Protein AF-A0A376LLY3-F1 (afdb_monomer)

Radius of gyration: 52.76 Å; Cα contacts (8 Å, |Δi|>4): 79; chains: 1; bounding box: 110×54×154 Å

Solvent-accessible surface area (backbone atoms only — not comparable to full-atom values): 11313 Å² total; per-residue (Å²): 91,78,46,84,71,62,91,95,60,78,84,53,73,71,56,51,50,51,53,35,49,55,54,21,72,74,38,91,90,43,60,48,75,78,54,55,40,27,39,80,86,71,46,73,72,48,82,67,74,53,85,70,52,64,62,49,52,53,50,50,53,50,47,52,49,54,26,52,53,52,30,51,50,53,49,64,69,44,28,85,78,66,40,84,86,71,71,87,72,86,64,85,75,90,78,87,84,76,89,80,87,85,88,85,87,86,81,79,85,53,84,48,82,94,65,39,85,79,89,78,87,87,84,87,85,85,84,81,91,65,83,84,71,89,79,80,82,89,86,83,80,89,84,73,82,81,82,83,89,82,82,85,87,80,82,82,86,84,89,81,135

Mean predicted aligned error: 17.38 Å

Sequence (161 aa):
MTVNLLPGRALDEGQISAIVHLVSSAVAGLPPGNVTLVDQGGHLLTQSNTSGRDLNDAQLKYASDVEGRIQRRIEAILSPIVGNGNIHAQVTAQLDFASKEQTEEQYRPNGDESHAALRSRQLNESEQSGSGYPGGVPGALSNQPAPANNAPISTPPANQK

InterPro domains:
  IPR000067 Flagellar M-ring protein FliF [PR01009] (22-40)
  IPR000067 Flagellar M-ring protein FliF [PR01009] (91-109)
  IPR000067 Flagellar M-ring protein FliF [TIGR00206] (2-160)
  IPR006182 Flagellar M-ring, N-terminal [PF01514] (2-46)
  IPR013556 Flagellar M-ring C-terminal [PF08345] (78-150)
  IPR043427 Lipoprotein YscJ/Flagellar M-ring protein [PTHR30046] (2-150)
  IPR045851 AMP-binding enzyme domain superfamily [G3DSA:3.30.300.30] (1-43)

pLDDT: mean 80.67, std 13.33, range [43.88, 96.56]

Foldseek 3Di:
DEDEDDPPDDDDPVRLQVVLVVVQVVDPPRDSLPDWYAYPVRDTPDPRCPVPPVVVVVVVVVQVVVQVVVQVVVCVVCCVPQNPPRDGDGDGDDDDPDDDDDDDDDDDDQPDPVRHDDPDDDDDDDDDPDDDDPDDDPDDDDDDDDDDDDDDDDDDDDDDD

Nearest PDB structures (foldseek):
  8t8p-assembly1_D  TM=9.023E-01  e=2.184E-14  Salmonella enteric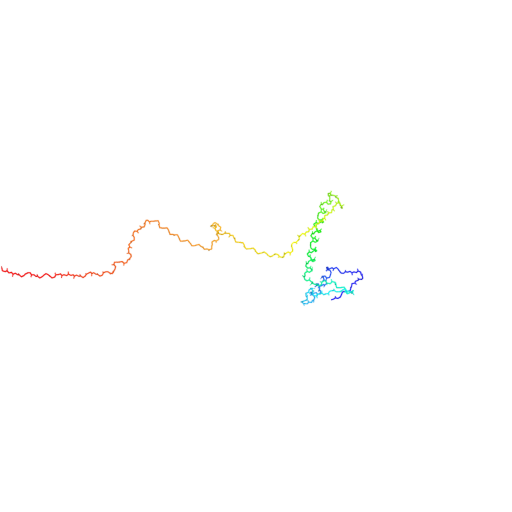a subsp. enterica serovar Typhimurium
  6sd3-assembly1_P  TM=8.507E-01  e=1.119E-13  Salmonella enterica subsp. enterica serovar Typhimurium
  8zds-assembly1_A  TM=7.809E-01  e=4.366E-13  Salmonella enterica subsp. enterica serovar Typhimurium
  8t8p-assembly1_K  TM=5.757E-01  e=4.079E-13  Salmonella enterica subsp. enterica serovar Typhimurium
  8zds-assembly1_E  TM=5.536E-01  e=7.527E-13  Salmonella enterica subsp. enterica serovar Typhimurium

Organism: Escherichia coli (NCBI:txid562)

Structure (mmCIF, N/CA/C/O backbone):
data_AF-A0A376LLY3-F1
#
_entry.id   AF-A0A376LLY3-F1
#
loop_
_atom_site.group_PDB
_atom_site.id
_atom_site.type_symbol
_atom_site.label_atom_id
_atom_site.label_alt_id
_atom_site.label_comp_id
_atom_site.label_asym_id
_atom_site.label_entity_id
_atom_site.label_seq_id
_atom_site.pdbx_PDB_ins_code
_atom_site.Cartn_x
_atom_site.Cartn_y
_atom_site.Cartn_z
_atom_site.occupancy
_atom_site.B_iso_or_equiv
_atom_site.auth_seq_id
_atom_site.auth_comp_id
_atom_site.auth_asym_id
_atom_site.auth_atom_id
_atom_site.pdbx_PDB_model_num
ATOM 1 N N . MET A 1 1 ? -3.768 -24.285 15.369 1.00 83.00 1 MET A N 1
ATOM 2 C CA . MET A 1 1 ? -3.498 -23.783 16.735 1.00 83.00 1 MET A CA 1
ATOM 3 C C . MET A 1 1 ? -4.768 -23.148 17.273 1.00 83.00 1 MET A C 1
ATOM 5 O O . MET A 1 1 ? -5.474 -22.514 16.499 1.00 83.00 1 MET A O 1
ATOM 9 N N . THR A 1 2 ? -5.058 -23.312 18.562 1.00 86.94 2 THR A N 1
ATOM 10 C CA . THR A 1 2 ? -6.212 -22.683 19.220 1.00 86.94 2 THR A CA 1
ATOM 11 C C . THR A 1 2 ? -5.749 -21.616 20.207 1.00 86.94 2 THR A C 1
ATOM 13 O O . THR A 1 2 ? -4.791 -21.854 20.945 1.00 86.94 2 THR A O 1
ATOM 16 N N . VAL A 1 3 ? -6.418 -20.466 20.238 1.00 89.06 3 VAL A N 1
ATOM 17 C CA . VAL A 1 3 ? -6.166 -19.389 21.209 1.00 89.06 3 VAL A CA 1
ATOM 18 C C . VAL A 1 3 ? -7.384 -19.242 22.106 1.00 89.06 3 VAL A C 1
ATOM 20 O O . VAL A 1 3 ? -8.508 -19.348 21.633 1.00 89.06 3 VAL A O 1
ATOM 23 N N . ASN A 1 4 ? -7.137 -19.015 23.397 1.00 89.19 4 ASN A N 1
ATOM 24 C CA . ASN A 1 4 ? -8.181 -18.766 24.381 1.00 89.19 4 ASN A CA 1
ATOM 25 C C . ASN A 1 4 ? -8.181 -17.270 24.735 1.00 89.19 4 ASN A C 1
ATOM 27 O O . ASN A 1 4 ? -7.215 -16.768 25.317 1.00 89.19 4 ASN A O 1
ATOM 31 N N . LEU A 1 5 ? -9.224 -16.552 24.331 1.00 87.88 5 LEU A N 1
ATOM 32 C CA . LEU A 1 5 ? -9.391 -15.119 24.528 1.00 87.88 5 LEU A CA 1
ATOM 33 C C . LEU A 1 5 ? -10.176 -14.820 25.808 1.00 87.88 5 LEU A C 1
ATOM 35 O O . LEU A 1 5 ? -11.020 -15.587 26.268 1.00 87.88 5 LEU A O 1
ATOM 39 N N . LEU A 1 6 ? -9.900 -13.650 26.383 1.00 89.44 6 LEU A N 1
ATOM 40 C CA . LEU A 1 6 ? -10.723 -13.097 27.455 1.00 89.44 6 LEU A CA 1
ATOM 41 C C . LEU A 1 6 ? -12.142 -12.803 26.928 1.00 89.44 6 LEU A C 1
ATOM 43 O O . LEU A 1 6 ? -12.272 -12.344 25.789 1.00 89.44 6 LEU A O 1
ATOM 47 N N . PRO A 1 7 ? -13.195 -12.988 27.747 1.00 84.25 7 PRO A N 1
ATOM 48 C CA . PRO A 1 7 ? -14.567 -12.710 27.334 1.00 84.25 7 PRO A CA 1
ATOM 49 C C . PRO A 1 7 ? -14.724 -11.287 26.779 1.00 84.25 7 PRO A C 1
ATOM 51 O O . PRO A 1 7 ? -14.317 -10.317 27.417 1.00 84.25 7 PRO A O 1
ATOM 54 N N . GLY A 1 8 ? -15.308 -11.168 25.584 1.00 83.94 8 GLY A N 1
ATOM 55 C CA . GLY A 1 8 ? -15.562 -9.883 24.922 1.00 83.94 8 GLY A CA 1
ATOM 56 C C . GLY A 1 8 ? -14.363 -9.258 24.198 1.00 83.94 8 GLY A C 1
ATOM 57 O O . GLY A 1 8 ? -14.518 -8.184 23.619 1.00 83.94 8 GLY A O 1
ATOM 58 N N . ARG A 1 9 ? -13.185 -9.897 24.183 1.00 86.12 9 ARG A N 1
ATOM 59 C CA . ARG A 1 9 ? -12.082 -9.485 23.301 1.00 86.12 9 ARG A CA 1
ATOM 60 C C . ARG A 1 9 ? -12.109 -10.241 21.978 1.00 86.12 9 ARG A C 1
ATOM 62 O O . ARG A 1 9 ? -12.340 -11.443 21.952 1.00 86.12 9 ARG A O 1
ATOM 69 N N . ALA A 1 10 ? -11.743 -9.533 20.916 1.00 85.94 10 ALA A N 1
ATOM 70 C CA . ALA A 1 10 ? -11.331 -10.101 19.640 1.00 85.94 10 ALA A CA 1
ATOM 71 C C . ALA A 1 10 ? -9.869 -9.715 19.364 1.00 85.94 10 ALA A C 1
ATOM 73 O O . ALA A 1 10 ? -9.399 -8.676 19.838 1.00 85.94 10 ALA A O 1
ATOM 74 N N . LEU A 1 11 ? -9.152 -10.564 18.629 1.00 86.19 11 LEU A N 1
ATOM 75 C CA . LEU A 1 11 ? -7.835 -10.227 18.093 1.00 86.19 11 LEU A CA 1
ATOM 76 C C . LEU A 1 11 ? -8.010 -9.384 16.829 1.00 86.19 11 LEU A C 1
ATOM 78 O O . LEU A 1 11 ? -8.849 -9.703 15.990 1.00 86.19 11 LEU A O 1
ATOM 82 N N . ASP A 1 12 ? -7.198 -8.340 16.694 1.00 88.12 12 ASP A N 1
ATOM 83 C CA . ASP A 1 12 ? -7.097 -7.584 15.444 1.00 88.12 12 ASP A CA 1
ATOM 84 C C . ASP A 1 12 ? -6.248 -8.340 14.406 1.00 88.12 12 ASP A C 1
ATOM 86 O O . ASP A 1 12 ? -5.396 -9.165 14.752 1.00 88.12 12 ASP A O 1
ATOM 90 N N . GLU A 1 13 ? -6.435 -8.022 13.129 1.00 83.94 13 GLU A N 1
ATOM 91 C CA . GLU A 1 13 ? -5.731 -8.635 12.000 1.00 83.94 13 GLU A CA 1
ATOM 92 C C . GLU A 1 13 ? -4.202 -8.522 12.138 1.00 83.94 13 GLU A C 1
ATOM 94 O O . GLU A 1 13 ? -3.470 -9.491 11.910 1.00 83.94 13 GLU A O 1
ATOM 99 N N . GLY A 1 14 ? -3.709 -7.377 12.628 1.00 86.19 14 GLY A N 1
ATOM 100 C CA . GLY A 1 14 ? -2.285 -7.192 12.912 1.00 86.19 14 GLY A CA 1
ATOM 101 C C . GLY A 1 14 ? -1.764 -8.112 14.024 1.00 86.19 14 GLY A C 1
ATOM 102 O O . GLY A 1 14 ? -0.639 -8.610 13.948 1.00 86.19 14 GLY A O 1
ATOM 103 N N . GLN A 1 15 ? -2.584 -8.391 15.041 1.00 90.38 15 GLN A N 1
ATOM 104 C CA . GLN A 1 15 ? -2.219 -9.290 16.142 1.00 90.38 15 GLN A CA 1
ATOM 105 C C . GLN A 1 15 ? -2.213 -10.754 15.695 1.00 90.38 15 GLN A C 1
ATOM 107 O O . GLN A 1 15 ? -1.325 -11.513 16.085 1.00 90.38 15 GLN A O 1
ATOM 112 N N . ILE A 1 16 ? -3.170 -11.144 14.849 1.00 88.88 16 ILE A N 1
ATOM 113 C CA . ILE A 1 16 ? -3.228 -12.483 14.250 1.00 88.88 16 ILE A CA 1
ATOM 114 C C . ILE A 1 16 ? -1.978 -12.721 13.395 1.00 88.88 16 ILE A C 1
ATOM 116 O O . ILE A 1 16 ? -1.299 -13.733 13.579 1.00 88.88 16 ILE A O 1
ATOM 120 N N . SER A 1 17 ? -1.625 -11.763 12.530 1.00 88.00 17 SER A N 1
ATOM 121 C CA . SER A 1 17 ? -0.417 -11.826 11.696 1.00 88.00 17 SER A CA 1
ATOM 122 C C . SER A 1 17 ? 0.859 -11.965 12.537 1.00 88.00 17 SER A C 1
ATOM 124 O O . SER A 1 17 ? 1.696 -12.828 12.263 1.00 88.00 17 SER A O 1
ATOM 126 N N . ALA A 1 18 ? 0.977 -11.209 13.634 1.00 90.38 18 ALA A N 1
ATOM 127 C CA . ALA A 1 18 ? 2.121 -11.313 14.539 1.00 90.38 18 ALA A CA 1
ATOM 128 C C . ALA A 1 18 ? 2.278 -12.722 15.144 1.00 90.38 18 ALA A C 1
ATOM 130 O O . ALA A 1 18 ? 3.385 -13.265 15.159 1.00 90.38 18 ALA A O 1
ATOM 131 N N . ILE A 1 19 ? 1.182 -13.340 15.603 1.00 90.38 19 ILE A N 1
ATOM 132 C CA . ILE A 1 19 ? 1.201 -14.709 16.151 1.00 90.38 19 ILE A CA 1
ATOM 133 C C . ILE A 1 19 ? 1.581 -15.719 15.062 1.00 90.38 19 ILE A C 1
ATOM 135 O O . ILE A 1 19 ? 2.420 -16.590 15.298 1.00 90.38 19 ILE A O 1
ATOM 139 N N . VAL A 1 20 ? 1.004 -15.593 13.865 1.00 90.81 20 VAL A N 1
ATOM 140 C CA . VAL A 1 20 ? 1.313 -16.462 12.719 1.00 90.81 20 VAL A CA 1
ATOM 141 C C . VAL A 1 20 ? 2.802 -16.405 12.373 1.00 90.81 20 VAL A C 1
ATOM 143 O O . VAL A 1 20 ? 3.449 -17.450 12.275 1.00 90.81 20 VAL A O 1
ATOM 146 N N . HIS A 1 21 ? 3.374 -15.204 12.256 1.00 90.62 21 HIS A N 1
ATOM 147 C CA . HIS A 1 21 ? 4.793 -15.029 11.949 1.00 90.62 21 HIS A CA 1
ATOM 148 C C . HIS A 1 21 ? 5.705 -15.557 13.064 1.00 90.62 21 HIS A C 1
ATOM 150 O O . HIS A 1 21 ? 6.703 -16.226 12.773 1.00 90.62 21 HIS A O 1
ATOM 156 N N . LEU A 1 22 ? 5.338 -15.350 14.330 1.00 92.00 22 LEU A N 1
ATOM 157 C CA . LEU A 1 22 ? 6.075 -15.892 15.471 1.00 92.00 22 LEU A CA 1
ATOM 158 C C . LEU A 1 22 ? 6.131 -17.427 15.432 1.00 92.00 22 LEU A C 1
ATOM 160 O O . LEU A 1 22 ? 7.202 -18.010 15.568 1.00 92.00 22 LEU A O 1
ATOM 164 N N . VAL A 1 23 ? 4.999 -18.089 15.192 1.00 91.25 23 VAL A N 1
ATOM 165 C CA . VAL A 1 23 ? 4.936 -19.560 15.143 1.00 91.25 23 VAL A CA 1
ATOM 166 C C . VAL A 1 23 ? 5.633 -20.106 13.898 1.00 91.25 23 VAL A C 1
ATOM 168 O O . VAL A 1 23 ? 6.372 -21.083 13.993 1.00 91.25 23 VAL A O 1
ATOM 171 N N . SER A 1 24 ? 5.446 -19.463 12.742 1.00 91.44 24 SER A N 1
ATOM 172 C CA . SER A 1 24 ? 6.098 -19.875 11.493 1.00 91.44 24 SER A CA 1
ATOM 173 C C . SER A 1 24 ? 7.624 -19.813 11.585 1.00 91.44 24 SER A C 1
ATOM 175 O O . SER A 1 24 ? 8.304 -20.709 11.105 1.00 91.44 24 SER A O 1
ATOM 1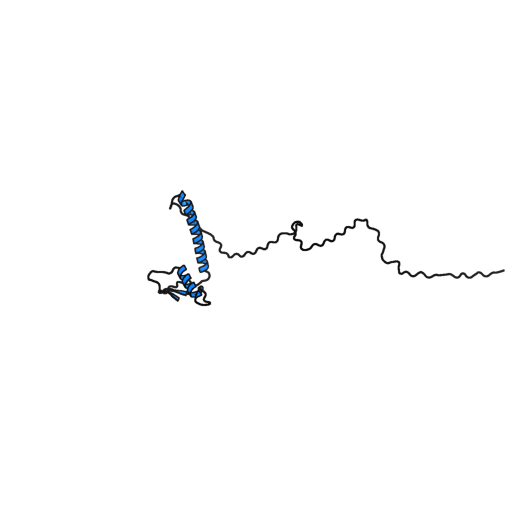77 N N . SER A 1 25 ? 8.171 -18.805 12.274 1.00 92.25 25 SER A N 1
ATOM 178 C CA . SER A 1 25 ? 9.621 -18.662 12.451 1.00 92.25 25 SER A CA 1
ATOM 179 C C . SER A 1 25 ? 10.205 -19.632 13.482 1.00 92.25 25 SER A C 1
ATOM 181 O O . SER A 1 25 ? 11.388 -19.957 13.411 1.00 92.25 25 SER A O 1
ATOM 183 N N . ALA A 1 26 ? 9.384 -20.141 14.405 1.00 93.75 26 ALA A N 1
ATOM 184 C CA . ALA A 1 26 ? 9.791 -21.148 15.381 1.00 93.75 26 ALA A CA 1
ATOM 185 C C . ALA A 1 26 ? 9.931 -22.563 14.783 1.00 93.75 26 ALA A C 1
ATOM 187 O O . ALA A 1 26 ? 10.546 -23.428 15.408 1.00 93.75 26 ALA A O 1
ATOM 188 N N . VAL A 1 27 ? 9.380 -22.817 13.589 1.00 92.69 27 VAL A N 1
ATOM 189 C CA . VAL A 1 27 ? 9.420 -24.129 12.925 1.00 92.69 27 VAL A CA 1
ATOM 190 C C . VAL A 1 27 ? 10.152 -24.015 11.592 1.00 92.69 27 VAL A C 1
ATOM 192 O O . VAL A 1 27 ? 9.713 -23.327 10.673 1.00 92.69 27 VAL A O 1
ATOM 195 N N . ALA A 1 28 ? 11.270 -24.729 11.459 1.00 91.50 28 ALA A N 1
ATOM 196 C CA . ALA A 1 28 ? 12.066 -24.712 10.237 1.00 91.50 28 ALA A CA 1
ATOM 197 C C . ALA A 1 28 ? 11.238 -25.163 9.019 1.00 91.50 28 ALA A C 1
ATOM 199 O 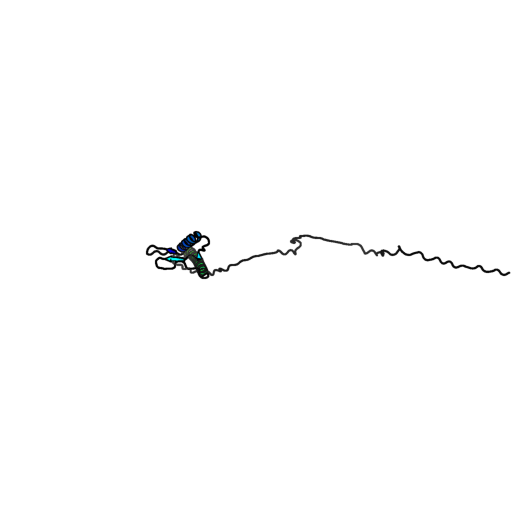O . ALA A 1 28 ? 10.685 -26.262 9.002 1.00 91.50 28 ALA A O 1
ATOM 200 N N . GLY A 1 29 ? 11.177 -24.312 7.992 1.00 89.25 29 GLY A N 1
ATOM 201 C CA . GLY A 1 29 ? 10.495 -24.612 6.730 1.00 89.25 29 GLY A CA 1
ATOM 202 C C . GLY A 1 29 ? 8.967 -24.508 6.767 1.00 89.25 29 GLY A C 1
ATOM 203 O O . GLY A 1 29 ? 8.330 -24.915 5.798 1.00 89.25 29 GLY A O 1
ATOM 204 N N . LEU A 1 30 ? 8.367 -23.968 7.835 1.00 90.00 30 LEU A N 1
ATOM 205 C CA . LEU A 1 30 ? 6.922 -23.746 7.904 1.00 90.00 30 LEU A CA 1
ATOM 206 C C . LEU A 1 30 ? 6.561 -22.345 7.373 1.00 90.00 30 LEU A C 1
ATOM 208 O O . LEU A 1 30 ? 6.831 -21.354 8.051 1.00 90.00 30 LEU A O 1
ATOM 212 N N . PRO A 1 31 ? 5.932 -22.215 6.190 1.00 88.38 31 PRO A N 1
ATOM 213 C CA . PRO A 1 31 ? 5.485 -20.914 5.708 1.00 88.38 31 PRO A CA 1
ATOM 214 C C . PRO A 1 31 ? 4.303 -20.390 6.547 1.00 88.38 31 PRO A C 1
ATOM 216 O O . PRO A 1 31 ? 3.441 -21.175 6.953 1.00 88.38 31 PRO A O 1
ATOM 219 N N . PRO A 1 32 ? 4.198 -19.063 6.760 1.00 85.69 32 PRO A N 1
ATOM 220 C CA . PRO A 1 32 ? 3.140 -18.458 7.576 1.00 85.69 32 PRO A CA 1
ATOM 221 C C . PRO A 1 32 ? 1.733 -18.737 7.033 1.00 85.69 32 PRO A C 1
ATOM 223 O O . PRO A 1 32 ? 0.795 -18.893 7.808 1.00 85.69 32 PRO A O 1
ATOM 226 N N . GLY A 1 33 ? 1.588 -18.897 5.714 1.00 83.94 33 GLY A N 1
ATOM 227 C CA . GLY A 1 33 ? 0.308 -19.231 5.087 1.00 83.94 33 GLY A CA 1
ATOM 228 C C . GLY A 1 33 ? -0.266 -20.602 5.463 1.00 83.94 33 GLY A C 1
ATOM 229 O O . GLY A 1 33 ? -1.463 -20.814 5.286 1.00 83.94 33 GLY A O 1
ATOM 230 N N . ASN A 1 34 ? 0.555 -21.501 6.019 1.00 85.81 34 ASN A N 1
ATOM 231 C CA . ASN A 1 34 ? 0.137 -22.833 6.467 1.00 85.81 34 ASN A CA 1
ATOM 232 C C . ASN A 1 34 ? -0.224 -22.872 7.962 1.00 85.81 34 ASN A C 1
ATOM 234 O O . ASN A 1 34 ? -0.490 -23.945 8.507 1.00 85.81 34 ASN A O 1
ATOM 238 N N . VAL A 1 35 ? -0.220 -21.728 8.651 1.00 87.31 35 VAL A N 1
ATOM 239 C CA . VAL A 1 35 ? -0.593 -21.639 10.064 1.00 87.31 35 VAL A CA 1
ATOM 240 C C . VAL A 1 35 ? -2.066 -21.267 10.174 1.00 87.31 35 VAL A C 1
ATOM 242 O O . VAL A 1 35 ? -2.495 -20.210 9.724 1.00 87.31 35 VAL A O 1
ATOM 245 N N . THR A 1 36 ? -2.845 -22.133 10.817 1.00 88.38 36 THR A N 1
ATOM 246 C CA . THR A 1 36 ? -4.275 -21.911 11.057 1.00 88.38 36 THR A CA 1
ATOM 247 C C . THR A 1 36 ? -4.519 -21.552 12.521 1.00 88.38 36 THR A C 1
ATOM 249 O O . THR A 1 36 ? -4.155 -22.329 13.416 1.00 88.38 36 THR A O 1
ATOM 252 N N . LEU A 1 37 ? -5.147 -20.402 12.772 1.00 88.62 37 LEU A N 1
ATOM 253 C CA . LEU A 1 37 ? -5.506 -19.923 14.111 1.00 88.62 37 LEU A CA 1
ATOM 254 C C . LEU A 1 37 ? -7.020 -19.999 14.309 1.00 88.62 37 LEU A C 1
ATOM 256 O O . LEU A 1 37 ? -7.777 -19.455 13.508 1.00 88.62 37 LEU A O 1
ATOM 260 N N . VAL A 1 38 ? -7.452 -20.645 15.388 1.00 89.12 38 VAL A N 1
ATOM 261 C CA . VAL A 1 38 ? -8.868 -20.817 15.731 1.00 89.12 38 VAL A CA 1
ATOM 262 C C . VAL A 1 38 ? -9.116 -20.319 17.156 1.00 89.12 38 VAL A C 1
ATOM 264 O O . VAL A 1 38 ? -8.278 -20.506 18.037 1.00 89.12 38 VAL A O 1
ATOM 267 N N . ASP A 1 39 ? -10.250 -19.670 17.374 1.00 89.56 39 ASP A N 1
ATOM 268 C CA . ASP A 1 39 ? -10.724 -19.192 18.677 1.00 89.56 39 ASP A CA 1
ATOM 269 C C . ASP A 1 39 ? -11.395 -20.309 19.508 1.00 89.56 39 ASP A C 1
ATOM 271 O O . ASP A 1 39 ? -11.830 -21.321 18.951 1.00 89.56 39 ASP A O 1
ATOM 275 N N . GLN A 1 40 ? -11.567 -20.122 20.825 1.00 86.19 40 GLN A N 1
ATOM 276 C CA . GLN A 1 40 ? -12.286 -21.087 21.678 1.00 86.19 40 GLN A CA 1
ATOM 277 C C . GLN A 1 40 ? -13.743 -21.333 21.257 1.00 86.19 40 GLN A C 1
ATOM 279 O O . GLN A 1 40 ? -14.298 -22.382 21.575 1.00 86.19 40 GLN A O 1
ATOM 284 N N . GLY A 1 41 ? -14.362 -20.398 20.528 1.00 85.31 41 GLY A N 1
ATOM 285 C CA . GLY A 1 41 ? -15.696 -20.574 19.947 1.00 85.31 41 GLY A CA 1
ATOM 286 C C . GLY A 1 41 ? -15.726 -21.373 18.638 1.00 85.31 41 GLY A C 1
ATOM 287 O O .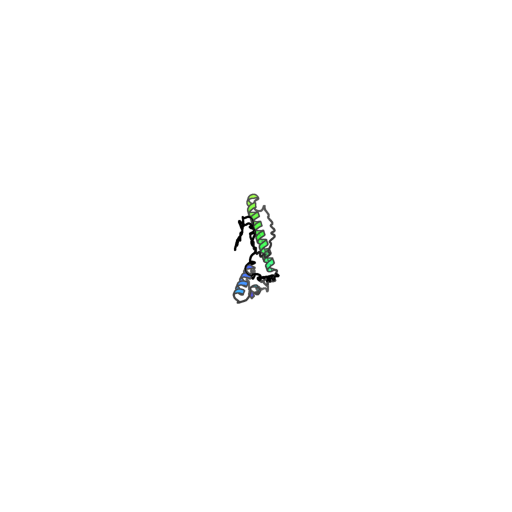 GLY A 1 41 ? -16.792 -21.514 18.049 1.00 85.31 41 GLY A O 1
ATOM 288 N N . GLY A 1 42 ? -14.581 -21.864 18.150 1.00 83.81 42 GLY A N 1
ATOM 289 C CA . GLY A 1 42 ? -14.474 -22.549 16.857 1.00 83.81 42 GLY A CA 1
ATOM 290 C C . GLY A 1 42 ? -14.387 -21.606 15.650 1.00 83.81 42 GLY A C 1
ATOM 291 O O . GLY A 1 42 ? -14.397 -22.070 14.512 1.00 83.81 42 GLY A O 1
ATOM 292 N N . HIS A 1 43 ? -14.273 -20.293 15.874 1.00 85.56 43 HIS A N 1
ATOM 293 C CA . HIS A 1 43 ? -14.105 -19.312 14.804 1.00 85.56 43 HIS A CA 1
ATOM 294 C C . HIS A 1 43 ? -12.693 -19.384 14.229 1.00 85.56 43 HIS A C 1
ATOM 296 O O . HIS A 1 43 ? -11.706 -19.235 14.952 1.00 85.56 43 HIS A O 1
ATOM 302 N N . LEU A 1 44 ? -12.591 -19.586 12.919 1.00 84.69 44 LEU A N 1
ATOM 303 C CA . LEU A 1 44 ? -11.330 -19.487 12.202 1.00 84.69 44 LEU A CA 1
ATOM 304 C C . LEU A 1 44 ? -10.928 -18.008 12.093 1.00 84.69 44 LEU A C 1
ATOM 306 O O . LEU A 1 44 ? -11.626 -17.224 11.457 1.00 84.69 44 LEU A O 1
ATOM 310 N N . LEU A 1 45 ? -9.811 -17.638 12.720 1.00 84.38 45 LEU A N 1
ATOM 311 C CA . LEU A 1 45 ? -9.303 -16.261 12.754 1.00 84.38 45 LEU A CA 1
ATOM 312 C C . LEU A 1 45 ? -8.322 -15.972 11.613 1.00 84.38 45 LEU A C 1
ATOM 314 O O . LEU A 1 45 ? -8.190 -14.836 11.175 1.00 84.38 45 LEU A O 1
ATOM 318 N N . THR A 1 46 ? -7.626 -16.995 11.122 1.00 78.69 46 THR A N 1
ATOM 319 C CA . THR A 1 46 ? -6.769 -16.875 9.936 1.00 78.69 46 THR A CA 1
ATOM 320 C C . THR A 1 46 ? -7.594 -17.101 8.683 1.00 78.69 46 THR A C 1
ATOM 322 O O . THR A 1 46 ? -8.075 -18.215 8.462 1.00 78.69 46 THR A O 1
ATOM 325 N N . GLN A 1 47 ? -7.703 -16.092 7.827 1.00 69.69 47 GLN A N 1
ATOM 326 C CA . GLN A 1 47 ? -8.191 -16.305 6.471 1.00 69.69 47 GLN A CA 1
ATOM 327 C C . GLN A 1 47 ? -7.080 -17.031 5.706 1.00 69.69 47 GLN A C 1
ATOM 329 O O . GLN A 1 47 ? -5.979 -16.517 5.535 1.00 69.69 47 GLN A O 1
ATOM 334 N N . SER A 1 48 ? -7.301 -18.309 5.395 1.00 56.94 48 SER A N 1
ATOM 335 C CA . SER A 1 48 ? -6.300 -19.103 4.687 1.00 56.94 48 SER A CA 1
ATOM 336 C C . SER A 1 48 ? -6.190 -18.570 3.264 1.00 56.94 48 SER A C 1
ATOM 338 O O . SER A 1 48 ? -7.224 -18.405 2.619 1.00 56.94 48 SER A O 1
ATOM 340 N N . ASN A 1 49 ? -4.953 -18.308 2.826 1.00 56.62 49 ASN A N 1
ATOM 341 C CA . ASN A 1 49 ? -4.559 -17.770 1.523 1.00 56.62 49 ASN A CA 1
ATOM 342 C C . ASN A 1 49 ? -5.355 -18.380 0.356 1.00 56.62 49 ASN A C 1
ATOM 344 O O . ASN A 1 49 ? -4.872 -19.266 -0.354 1.00 56.62 49 ASN A O 1
ATOM 348 N N . THR A 1 50 ? -6.554 -17.868 0.085 1.00 56.72 50 THR A N 1
ATOM 349 C CA . THR A 1 50 ? -7.118 -17.953 -1.258 1.00 56.72 50 THR A CA 1
ATOM 350 C C . THR A 1 50 ? -6.325 -16.919 -2.032 1.00 56.72 50 THR A C 1
ATOM 352 O O . THR A 1 50 ? -6.573 -15.726 -1.906 1.00 56.72 50 THR A O 1
ATOM 355 N N . SER A 1 51 ? -5.285 -17.368 -2.729 1.00 55.38 51 SER A N 1
ATOM 356 C CA . SER A 1 51 ? -4.127 -16.574 -3.171 1.00 55.38 51 SER A CA 1
ATOM 357 C C . SER A 1 51 ? -4.446 -15.345 -4.045 1.00 55.38 51 SER A C 1
ATOM 359 O O . SER A 1 51 ? -3.541 -14.604 -4.405 1.00 55.38 51 SER A O 1
ATOM 361 N N . GLY A 1 52 ? -5.717 -15.114 -4.386 1.00 57.53 52 GLY A N 1
ATOM 362 C CA . GLY A 1 52 ? -6.206 -13.923 -5.081 1.00 57.53 52 GLY A CA 1
ATOM 363 C C . GLY A 1 52 ? -7.057 -12.951 -4.248 1.00 57.53 52 GLY A C 1
ATOM 364 O O . GLY A 1 52 ? -7.331 -11.863 -4.743 1.00 57.53 52 GLY A O 1
ATOM 365 N N . ARG A 1 53 ? -7.496 -13.291 -3.026 1.00 61.03 53 ARG A N 1
ATOM 366 C CA . ARG A 1 53 ? -8.344 -12.403 -2.201 1.00 61.03 53 ARG A CA 1
ATOM 367 C C . ARG A 1 53 ? -7.528 -11.489 -1.288 1.00 61.03 53 ARG A C 1
ATOM 369 O O . ARG A 1 53 ? -7.776 -10.291 -1.293 1.00 61.03 53 ARG A O 1
ATOM 376 N N . ASP A 1 54 ? -6.490 -12.012 -0.637 1.00 62.47 54 ASP A N 1
ATOM 377 C CA . ASP A 1 54 ? -5.650 -11.223 0.284 1.00 62.47 54 ASP A CA 1
ATOM 378 C C . ASP A 1 54 ? -4.907 -10.079 -0.430 1.00 62.47 54 ASP A C 1
ATOM 380 O O . ASP A 1 54 ? -4.789 -8.972 0.094 1.00 62.47 54 ASP A O 1
ATOM 384 N N . LEU A 1 55 ? -4.447 -10.314 -1.668 1.00 64.75 55 LEU A N 1
ATOM 385 C CA . LEU A 1 55 ? -3.832 -9.271 -2.500 1.00 64.75 55 LEU A CA 1
ATOM 386 C C . LEU A 1 55 ? -4.826 -8.153 -2.842 1.00 64.75 55 LEU A C 1
ATOM 388 O O . LEU A 1 55 ? -4.438 -6.990 -2.908 1.00 64.75 55 LEU A O 1
ATOM 392 N N . ASN A 1 56 ? -6.097 -8.500 -3.037 1.00 74.06 56 ASN A N 1
ATOM 393 C CA . ASN A 1 56 ? -7.147 -7.550 -3.390 1.00 74.06 56 ASN A CA 1
ATOM 394 C C . ASN A 1 56 ? -7.557 -6.698 -2.175 1.00 74.06 56 ASN A C 1
ATOM 396 O O . ASN A 1 56 ? -7.707 -5.483 -2.287 1.00 74.06 56 ASN A O 1
ATOM 400 N N . ASP A 1 57 ? -7.636 -7.305 -0.989 1.00 81.00 57 ASP A N 1
ATOM 401 C CA . ASP A 1 57 ? -7.948 -6.588 0.253 1.00 81.00 57 ASP A CA 1
ATOM 402 C C . ASP A 1 57 ? -6.814 -5.631 0.655 1.00 81.00 57 ASP A C 1
ATOM 404 O O . ASP A 1 57 ? -7.068 -4.495 1.068 1.00 81.00 57 ASP A O 1
ATOM 408 N N . ALA A 1 58 ? -5.551 -6.031 0.463 1.00 82.44 58 ALA A N 1
ATOM 409 C CA . ALA A 1 58 ? -4.403 -5.149 0.672 1.00 82.44 58 ALA A CA 1
ATOM 410 C C . ALA A 1 58 ? -4.414 -3.942 -0.286 1.00 82.44 58 ALA A C 1
ATOM 412 O O . ALA A 1 58 ? -4.148 -2.813 0.140 1.00 82.44 58 ALA A O 1
ATOM 413 N N . GLN A 1 59 ? -4.757 -4.161 -1.560 1.00 87.81 59 GLN A N 1
ATOM 414 C CA . GLN A 1 59 ? -4.919 -3.094 -2.556 1.00 87.81 59 GLN A CA 1
ATOM 415 C C . GLN A 1 59 ? -6.056 -2.138 -2.182 1.00 87.81 59 GLN A C 1
ATOM 417 O O . GLN A 1 59 ? -5.865 -0.921 -2.223 1.00 87.81 59 GLN A O 1
ATOM 422 N N . LEU A 1 60 ? -7.205 -2.666 -1.748 1.00 89.56 60 LEU A N 1
ATOM 423 C CA . LEU A 1 60 ? -8.344 -1.860 -1.305 1.00 89.56 60 LEU A CA 1
ATOM 424 C C . LEU A 1 60 ? -7.996 -1.026 -0.067 1.00 89.56 60 LEU A C 1
ATOM 426 O O . LEU A 1 60 ? -8.259 0.175 -0.034 1.00 89.56 60 LEU A O 1
ATOM 430 N N . LYS A 1 61 ? -7.338 -1.631 0.928 1.00 89.00 61 LYS A N 1
ATOM 431 C CA . LYS A 1 61 ? -6.871 -0.935 2.136 1.00 89.00 61 LYS A CA 1
ATOM 432 C C . LYS A 1 61 ? -5.895 0.188 1.796 1.00 89.00 61 LYS A C 1
ATOM 434 O O . LYS A 1 61 ? -5.983 1.272 2.372 1.00 89.00 61 LYS A O 1
ATOM 439 N N . TYR A 1 62 ? -4.990 -0.053 0.848 1.00 91.56 62 TYR A N 1
ATOM 440 C CA . TYR A 1 62 ? -4.065 0.966 0.363 1.00 91.56 62 TYR A CA 1
ATOM 441 C C . TYR A 1 62 ? -4.797 2.104 -0.361 1.00 91.56 62 TYR A C 1
ATOM 443 O O . TYR A 1 62 ? -4.526 3.271 -0.080 1.00 91.56 62 TYR A O 1
ATOM 451 N N . ALA A 1 63 ? -5.766 1.784 -1.224 1.00 93.25 63 ALA A N 1
ATOM 452 C CA . ALA A 1 63 ? -6.605 2.778 -1.892 1.00 93.25 63 ALA A CA 1
ATOM 453 C C . ALA A 1 63 ? -7.350 3.661 -0.878 1.00 93.25 63 ALA A C 1
ATOM 455 O O . ALA A 1 63 ? -7.238 4.886 -0.938 1.00 93.25 63 ALA A O 1
ATOM 456 N N . SER A 1 64 ? -8.009 3.056 0.116 1.00 94.25 64 SER A N 1
ATOM 457 C CA . SER A 1 64 ? -8.713 3.790 1.174 1.00 94.25 64 SER A CA 1
ATOM 458 C C . SER A 1 64 ? -7.781 4.642 2.043 1.00 94.25 64 SER A C 1
ATOM 460 O O . SER A 1 64 ? -8.170 5.731 2.466 1.00 94.25 64 SER A O 1
ATOM 462 N N . ASP A 1 65 ? -6.545 4.201 2.306 1.00 94.56 65 ASP A N 1
ATOM 463 C CA . ASP A 1 65 ? -5.562 5.025 3.026 1.00 94.56 65 ASP A CA 1
ATOM 464 C C . ASP A 1 65 ? -5.134 6.242 2.192 1.00 94.56 65 ASP A C 1
ATOM 466 O O . ASP A 1 65 ? -5.089 7.364 2.704 1.00 94.56 65 ASP A O 1
ATOM 470 N N . VAL A 1 66 ? -4.879 6.056 0.892 1.00 96.44 66 VAL A N 1
ATOM 471 C CA . VAL A 1 66 ? -4.566 7.162 -0.027 1.00 96.44 66 VAL A CA 1
ATOM 472 C C . VAL A 1 66 ? -5.728 8.155 -0.099 1.00 96.44 66 VAL A C 1
ATOM 474 O O . VAL A 1 66 ? -5.520 9.355 0.107 1.00 96.44 66 VAL A O 1
ATOM 477 N N . GLU A 1 67 ? -6.950 7.670 -0.315 1.00 96.12 67 GLU A N 1
ATOM 478 C CA . GLU A 1 67 ? -8.167 8.490 -0.350 1.00 96.12 67 GLU A CA 1
ATOM 479 C C . GLU A 1 67 ? -8.366 9.249 0.967 1.00 96.12 67 GLU A C 1
ATOM 481 O O . GLU A 1 67 ? -8.508 10.474 0.959 1.00 96.12 67 GLU A O 1
ATOM 486 N N . GLY A 1 68 ? -8.268 8.563 2.110 1.00 96.56 68 GLY A N 1
ATOM 487 C CA . GLY A 1 68 ? -8.437 9.164 3.432 1.00 96.56 68 GLY A CA 1
ATOM 488 C C . GLY A 1 68 ? -7.340 10.171 3.794 1.00 96.56 68 GLY A C 1
ATOM 489 O O . GLY A 1 68 ? -7.589 11.148 4.510 1.00 96.56 68 GLY A O 1
ATOM 490 N N . ARG A 1 69 ? -6.102 9.988 3.318 1.00 96.31 69 ARG A N 1
ATOM 491 C CA . ARG A 1 69 ? -5.034 10.997 3.465 1.00 96.31 69 ARG A CA 1
ATOM 492 C C . ARG A 1 69 ? -5.329 12.249 2.645 1.00 96.31 69 ARG A C 1
ATOM 494 O O . ARG A 1 69 ? -5.145 13.353 3.159 1.00 96.31 69 ARG A O 1
ATOM 501 N N . ILE A 1 70 ? -5.784 12.097 1.402 1.00 96.06 70 ILE A N 1
ATOM 502 C CA . ILE A 1 70 ? -6.103 13.239 0.535 1.00 96.06 70 ILE A CA 1
ATOM 503 C C . ILE A 1 70 ? -7.338 13.976 1.057 1.00 96.06 70 ILE A C 1
ATOM 505 O O . ILE A 1 70 ? -7.302 15.200 1.157 1.00 96.06 70 ILE A O 1
ATOM 509 N N . GLN A 1 71 ? -8.379 13.254 1.474 1.00 95.75 71 GLN A N 1
ATOM 510 C CA . GLN A 1 71 ? -9.576 13.837 2.079 1.00 95.75 71 GLN A CA 1
ATOM 511 C C . GLN A 1 71 ? -9.222 14.716 3.286 1.00 95.75 71 GLN A C 1
ATOM 513 O O . GLN A 1 71 ? -9.538 15.906 3.297 1.00 95.75 71 GLN A O 1
ATOM 518 N N . ARG A 1 72 ? -8.475 14.171 4.259 1.00 94.94 72 ARG A N 1
ATOM 519 C CA . ARG A 1 72 ? -8.024 14.929 5.441 1.00 94.94 72 ARG A CA 1
ATOM 520 C C . ARG A 1 72 ? -7.191 16.150 5.064 1.00 94.94 72 ARG A C 1
ATOM 522 O O . ARG A 1 72 ? -7.298 17.190 5.706 1.00 94.94 72 ARG A O 1
ATOM 529 N N . ARG A 1 73 ? -6.364 16.045 4.018 1.00 95.06 73 ARG A N 1
ATOM 530 C CA . ARG A 1 73 ? -5.559 17.168 3.519 1.00 95.06 7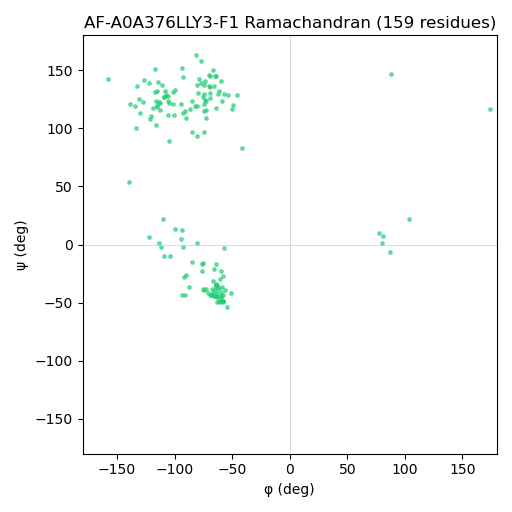3 ARG A CA 1
ATOM 531 C C . ARG A 1 73 ? -6.428 18.279 2.927 1.00 95.06 73 ARG A C 1
ATOM 533 O O . ARG A 1 73 ? -6.144 19.445 3.186 1.00 95.06 73 ARG A O 1
ATOM 540 N N . ILE A 1 74 ? -7.469 17.940 2.165 1.00 93.06 74 ILE A N 1
ATOM 541 C CA . ILE A 1 74 ? -8.422 18.917 1.610 1.00 93.06 74 ILE A CA 1
ATOM 542 C C . ILE A 1 74 ? -9.163 19.627 2.745 1.00 93.06 74 ILE A C 1
ATOM 544 O O . ILE A 1 74 ? -9.189 20.858 2.791 1.00 93.06 74 ILE A O 1
ATOM 548 N N . GLU A 1 75 ? -9.704 18.861 3.693 1.00 93.19 75 GLU A N 1
ATOM 549 C CA . GLU A 1 75 ? -10.418 19.405 4.849 1.00 93.19 75 GLU A CA 1
ATOM 550 C C . GLU A 1 75 ? -9.511 20.323 5.679 1.00 93.19 75 GLU A C 1
ATOM 552 O O . GLU A 1 75 ? -9.918 21.433 6.011 1.00 93.19 75 GLU A O 1
ATOM 557 N N . ALA A 1 76 ? -8.260 19.934 5.945 1.00 92.62 76 ALA A N 1
ATOM 558 C CA . ALA A 1 76 ? -7.320 20.742 6.724 1.00 92.62 76 ALA A CA 1
ATOM 559 C C . ALA A 1 76 ? -6.948 22.077 6.053 1.00 92.62 76 ALA A C 1
ATOM 561 O O . ALA A 1 76 ? -6.740 23.071 6.747 1.00 92.62 76 ALA A O 1
ATOM 562 N N . ILE A 1 77 ? -6.870 22.117 4.719 1.00 92.88 77 ILE A N 1
ATOM 563 C CA . ILE A 1 77 ? -6.542 23.341 3.968 1.00 92.88 77 ILE A CA 1
ATOM 564 C C . ILE A 1 77 ? -7.731 24.303 3.929 1.00 92.88 77 ILE A C 1
ATOM 566 O O . ILE A 1 77 ? -7.547 25.516 4.014 1.00 92.88 77 ILE A O 1
ATOM 570 N N . LEU A 1 78 ? -8.946 23.772 3.786 1.00 91.44 78 LEU A N 1
ATOM 571 C CA . LEU A 1 78 ? -10.147 24.586 3.605 1.00 91.44 78 LEU A CA 1
ATOM 572 C C . LEU A 1 78 ? -10.819 24.967 4.930 1.00 91.44 78 LEU A C 1
ATOM 574 O O . LEU A 1 78 ? -11.449 26.023 4.994 1.00 91.44 78 LEU A O 1
ATOM 578 N N . SER A 1 79 ? -10.646 24.175 5.995 1.00 92.38 79 SER A N 1
ATOM 579 C CA . SER A 1 79 ? -11.245 24.432 7.318 1.00 92.38 79 SER A CA 1
ATOM 580 C C . SER A 1 79 ? -11.001 25.851 7.857 1.00 92.38 79 SER A C 1
ATOM 582 O O . SER A 1 79 ? -11.960 26.448 8.344 1.00 92.38 79 SER A O 1
ATOM 584 N N . PRO A 1 80 ? -9.799 26.457 7.739 1.00 91.62 80 PRO A N 1
ATOM 585 C CA . PRO A 1 80 ? -9.563 27.823 8.213 1.00 91.62 80 PRO A CA 1
ATOM 586 C C . PRO A 1 80 ? -10.346 28.902 7.454 1.00 91.62 80 PRO A C 1
ATOM 588 O O . PRO A 1 80 ? -10.510 30.004 7.968 1.00 91.62 80 PRO A O 1
ATOM 591 N N . ILE A 1 81 ? -10.801 28.609 6.234 1.00 92.38 81 ILE A N 1
ATOM 592 C CA . ILE A 1 81 ? -11.489 29.572 5.365 1.00 92.38 81 ILE A CA 1
ATOM 593 C C . ILE A 1 81 ? -13.005 29.476 5.553 1.00 92.38 81 ILE A C 1
ATOM 595 O O . ILE A 1 81 ? -13.680 30.498 5.641 1.00 92.38 81 ILE A O 1
ATOM 599 N N . VAL A 1 82 ? -13.545 28.255 5.617 1.00 90.50 82 VAL A N 1
ATOM 600 C CA . VAL A 1 82 ? -15.003 28.013 5.632 1.00 90.50 82 VAL A CA 1
ATOM 601 C C . VAL A 1 82 ? -15.559 27.655 7.016 1.00 90.50 82 VAL A C 1
ATOM 603 O O . VAL A 1 82 ? -16.776 27.637 7.207 1.00 90.50 82 VAL A O 1
ATOM 606 N N . GLY A 1 83 ? -14.683 27.408 7.994 1.00 85.38 83 GLY A N 1
ATOM 607 C CA . GLY A 1 83 ? -15.029 26.969 9.345 1.00 85.38 83 GLY A CA 1
ATOM 608 C C . GLY A 1 83 ? -15.132 25.445 9.475 1.00 85.38 83 GLY A C 1
ATOM 609 O O . GLY A 1 83 ? -15.540 24.742 8.547 1.00 85.38 83 GLY A O 1
ATOM 610 N N . ASN A 1 84 ? -14.759 24.921 10.647 1.00 85.06 84 ASN A N 1
ATOM 611 C CA . ASN A 1 84 ? -14.834 23.489 10.947 1.00 85.06 84 ASN A CA 1
ATOM 612 C C . ASN A 1 84 ? -16.270 22.962 10.776 1.00 85.06 84 ASN A C 1
ATOM 614 O O . ASN A 1 84 ? -17.206 23.514 11.346 1.00 85.06 84 ASN A O 1
ATOM 618 N N . GLY A 1 85 ? -16.427 21.865 10.033 1.00 85.25 85 GLY A N 1
ATOM 619 C CA . GLY A 1 85 ? -17.720 21.201 9.818 1.00 85.25 85 GLY A CA 1
ATOM 620 C C . GLY A 1 85 ? -18.548 21.738 8.646 1.00 85.25 85 GLY A C 1
ATOM 621 O O . GLY A 1 85 ? -19.539 21.112 8.291 1.00 85.25 85 GLY A O 1
ATOM 622 N N . ASN A 1 86 ? -18.126 22.829 7.997 1.00 90.56 86 ASN A N 1
ATOM 623 C CA . ASN A 1 86 ? -18.801 23.381 6.812 1.00 90.56 86 ASN A CA 1
ATOM 624 C C . ASN A 1 86 ? -18.216 22.869 5.480 1.00 90.56 86 ASN A C 1
ATOM 626 O O . ASN A 1 86 ? -18.493 23.428 4.420 1.00 90.56 86 ASN A O 1
ATOM 630 N N . ILE A 1 87 ? -17.375 21.834 5.521 1.00 89.06 87 ILE A N 1
ATOM 631 C CA . ILE A 1 87 ? -16.712 21.244 4.356 1.00 89.06 87 ILE A CA 1
ATOM 632 C C . ILE A 1 87 ? -16.837 19.724 4.399 1.00 89.06 87 ILE A C 1
ATOM 634 O O . ILE A 1 87 ? -16.616 19.104 5.435 1.00 89.06 87 ILE A O 1
ATOM 638 N N . HIS A 1 88 ? -17.152 19.136 3.247 1.00 90.56 88 HIS A N 1
ATOM 639 C CA . HIS A 1 88 ? -17.131 17.697 3.020 1.00 90.56 88 HIS A CA 1
ATOM 640 C C . HIS A 1 88 ? -16.355 17.423 1.736 1.00 90.56 88 HIS A C 1
ATOM 642 O O . HIS A 1 88 ? -16.679 17.977 0.685 1.00 90.56 88 HIS A O 1
ATOM 648 N N . ALA A 1 89 ? -15.330 16.579 1.820 1.00 90.69 89 ALA A N 1
ATOM 649 C CA . ALA A 1 89 ? -14.556 16.146 0.667 1.00 90.69 89 ALA A CA 1
ATOM 650 C C . ALA A 1 89 ? -14.715 14.634 0.490 1.00 90.69 89 ALA A C 1
ATOM 652 O O . ALA A 1 89 ? -14.542 13.877 1.437 1.00 90.69 89 ALA A O 1
ATOM 653 N N . GLN A 1 90 ? -15.021 14.200 -0.731 1.00 92.94 90 GLN A N 1
ATOM 654 C CA . GLN A 1 90 ? -14.998 12.794 -1.121 1.00 92.94 90 GLN A CA 1
ATOM 655 C C . GLN A 1 90 ? -13.915 12.627 -2.180 1.00 92.94 90 GLN A C 1
ATOM 657 O O . GLN A 1 90 ? -13.846 13.409 -3.130 1.00 92.94 90 GLN A O 1
ATOM 662 N N . VAL A 1 91 ? -13.068 11.617 -2.013 1.00 94.69 91 VAL A N 1
ATOM 663 C CA . VAL A 1 91 ? -11.980 11.315 -2.942 1.00 94.69 91 VAL A CA 1
ATOM 664 C C . VAL A 1 91 ? -12.166 9.893 -3.439 1.00 94.69 91 VAL A C 1
ATOM 666 O O . VAL A 1 91 ? -12.516 9.005 -2.668 1.00 94.69 91 VAL A O 1
ATOM 669 N N . THR A 1 92 ? -11.928 9.694 -4.728 1.00 94.75 92 THR A N 1
ATOM 670 C CA . THR A 1 92 ? -11.805 8.371 -5.333 1.00 94.75 92 THR A CA 1
ATOM 671 C C . THR A 1 92 ? -10.492 8.340 -6.091 1.00 94.75 92 THR A C 1
ATOM 673 O O . THR A 1 92 ? -10.259 9.193 -6.953 1.00 94.75 92 THR A O 1
ATOM 676 N N . ALA A 1 93 ? -9.625 7.393 -5.755 1.00 92.38 93 ALA A N 1
ATOM 677 C CA . ALA A 1 93 ? -8.325 7.236 -6.388 1.00 92.38 93 ALA A CA 1
ATOM 678 C C . ALA A 1 93 ? -8.333 6.002 -7.295 1.00 92.38 93 ALA A C 1
ATOM 680 O O . ALA A 1 93 ? -8.694 4.907 -6.876 1.00 92.38 93 ALA A O 1
ATOM 681 N N . GLN A 1 94 ? -7.910 6.171 -8.548 1.00 92.12 94 GLN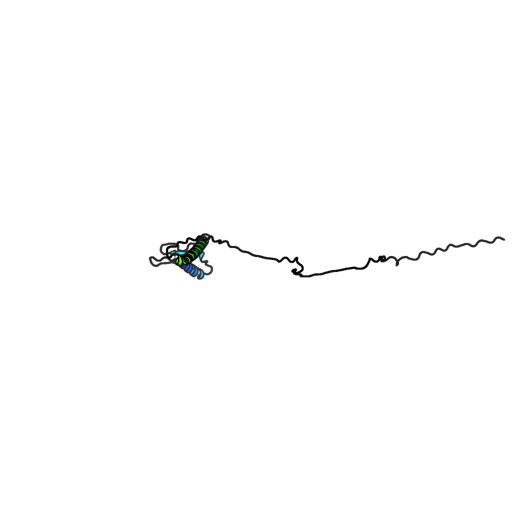 A N 1
ATOM 682 C CA . GLN A 1 94 ? -7.604 5.043 -9.426 1.00 92.12 94 GLN A CA 1
ATOM 683 C C . GLN A 1 94 ? -6.114 4.746 -9.298 1.00 92.12 94 GLN A C 1
ATOM 685 O O . GLN A 1 94 ? -5.284 5.580 -9.661 1.00 92.12 94 GLN A O 1
ATOM 690 N N . LEU A 1 95 ? -5.785 3.585 -8.736 1.00 90.06 95 LEU A N 1
ATOM 691 C CA . LEU A 1 95 ? -4.408 3.143 -8.554 1.00 90.06 95 LEU A CA 1
ATOM 692 C C . LEU A 1 95 ? -4.106 2.002 -9.519 1.00 90.06 95 LEU A C 1
ATOM 694 O O . LEU A 1 95 ? -4.876 1.049 -9.622 1.00 90.06 95 LEU A O 1
ATOM 698 N N . ASP A 1 96 ? -2.974 2.110 -10.207 1.00 89.75 96 ASP A N 1
ATOM 699 C CA . ASP A 1 96 ? -2.441 1.034 -11.033 1.00 89.75 96 ASP A CA 1
ATOM 700 C C . ASP A 1 96 ? -1.491 0.175 -10.190 1.00 89.75 96 ASP A C 1
ATOM 702 O O . ASP A 1 96 ? -0.451 0.646 -9.727 1.00 89.75 96 ASP A O 1
ATOM 706 N N . PHE A 1 97 ? -1.876 -1.083 -9.968 1.00 86.38 97 PHE A N 1
ATOM 707 C CA . PHE A 1 97 ? -1.086 -2.075 -9.234 1.00 86.38 97 PHE A CA 1
ATOM 708 C C . PHE A 1 97 ? -0.323 -3.028 -10.168 1.00 86.38 97 PHE A C 1
ATOM 710 O O . PHE A 1 97 ? 0.167 -4.068 -9.719 1.00 86.38 97 PHE A O 1
ATOM 717 N N . ALA A 1 98 ? -0.231 -2.715 -11.465 1.00 87.44 98 ALA A N 1
ATOM 718 C CA . ALA A 1 98 ? 0.525 -3.519 -12.411 1.00 87.44 98 ALA A CA 1
ATOM 719 C C . ALA A 1 98 ? 2.018 -3.552 -12.045 1.00 87.44 98 ALA A C 1
ATOM 721 O O . ALA A 1 98 ? 2.669 -2.523 -11.853 1.00 87.44 98 ALA A O 1
ATOM 722 N N . SER A 1 99 ? 2.586 -4.758 -11.989 1.00 83.62 99 SER A N 1
ATOM 723 C CA . SER A 1 99 ? 4.034 -4.931 -11.894 1.00 83.62 99 SER A CA 1
ATOM 724 C C . SER A 1 99 ? 4.652 -4.619 -13.256 1.00 83.62 99 SER A C 1
ATOM 726 O O . SER A 1 99 ? 4.369 -5.307 -14.238 1.00 83.62 99 SER A O 1
ATOM 728 N N . LYS A 1 100 ? 5.459 -3.556 -13.332 1.00 88.38 100 LYS A N 1
ATOM 729 C CA . LYS A 1 100 ? 6.122 -3.125 -14.565 1.00 88.38 100 LYS A CA 1
ATOM 730 C C . LYS A 1 100 ? 7.633 -3.255 -14.423 1.00 88.38 100 LYS A C 1
ATOM 732 O O . LYS A 1 100 ? 8.243 -2.576 -13.602 1.00 88.38 100 LYS A O 1
ATOM 737 N N . GLU A 1 101 ? 8.226 -4.087 -15.269 1.00 89.75 101 GLU A N 1
ATOM 738 C CA . GLU A 1 101 ? 9.672 -4.160 -15.462 1.00 89.75 101 GLU A CA 1
ATOM 739 C C . GLU A 1 101 ? 10.042 -3.379 -16.730 1.00 89.75 101 GLU A C 1
ATOM 741 O O . GLU A 1 101 ? 9.374 -3.497 -17.760 1.00 89.75 101 GLU A O 1
ATOM 746 N N . GLN A 1 102 ? 11.064 -2.526 -16.650 1.00 87.56 102 GLN A N 1
ATOM 747 C CA . GLN A 1 102 ? 11.533 -1.725 -17.781 1.00 87.56 102 GLN A CA 1
ATOM 748 C C . GLN A 1 102 ? 13.057 -1.796 -17.854 1.00 87.56 102 GLN A C 1
ATOM 750 O O . GLN A 1 102 ? 13.751 -1.367 -16.935 1.00 87.56 102 GLN A O 1
ATOM 755 N N . THR A 1 103 ? 13.568 -2.307 -18.972 1.00 91.56 103 THR A N 1
ATOM 756 C CA . THR A 1 103 ? 14.989 -2.260 -19.324 1.00 91.56 103 THR A CA 1
ATOM 757 C C . THR A 1 103 ? 15.141 -1.367 -20.543 1.00 91.56 103 THR A C 1
ATOM 759 O O . THR A 1 103 ? 14.511 -1.606 -21.570 1.00 91.56 103 THR A O 1
A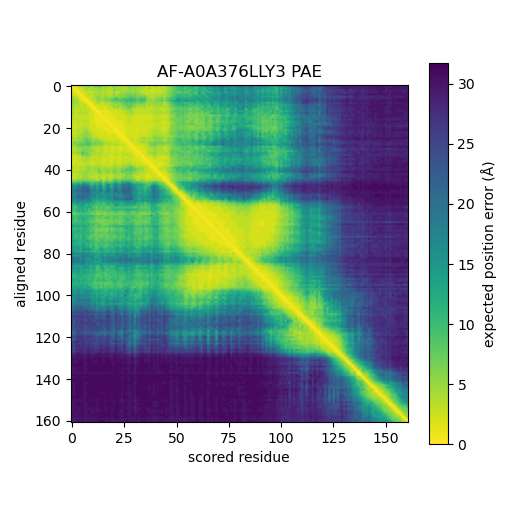TOM 762 N N . GLU A 1 104 ? 15.953 -0.322 -20.419 1.00 90.44 104 GLU A N 1
ATOM 763 C CA . GLU A 1 104 ? 16.233 0.611 -21.506 1.00 90.44 104 GLU A CA 1
ATOM 764 C C . GLU A 1 104 ? 17.715 0.537 -21.862 1.00 90.44 104 GLU A C 1
ATOM 766 O O . GLU A 1 104 ? 18.582 0.719 -21.008 1.00 90.44 104 GLU A O 1
ATOM 771 N N . GLU A 1 105 ? 17.998 0.256 -23.131 1.00 90.25 105 GLU A N 1
ATOM 772 C CA . GLU A 1 105 ? 19.344 0.276 -23.686 1.00 90.25 105 GLU A CA 1
ATOM 773 C C . GLU A 1 105 ? 19.360 1.271 -24.843 1.00 90.25 105 GLU A C 1
ATOM 775 O O . GLU A 1 105 ? 18.765 1.045 -25.898 1.00 90.25 105 GLU A O 1
ATOM 780 N N . GLN A 1 106 ? 20.002 2.416 -24.618 1.00 89.56 106 GLN A N 1
ATOM 781 C CA . GLN A 1 106 ? 20.025 3.511 -25.577 1.00 89.56 106 GLN A CA 1
ATOM 782 C C . GLN A 1 106 ? 21.431 3.709 -26.142 1.00 89.56 106 GLN A C 1
ATOM 784 O O . GLN A 1 106 ? 22.381 3.997 -25.415 1.00 89.56 106 GLN A O 1
ATOM 789 N N . TYR A 1 107 ? 21.544 3.613 -27.467 1.00 84.19 107 TYR A N 1
ATOM 790 C CA . TYR A 1 107 ? 22.765 3.918 -28.206 1.00 84.19 107 TYR A CA 1
ATOM 791 C C . TYR A 1 107 ? 22.661 5.299 -28.845 1.00 84.19 107 TYR A C 1
ATOM 793 O O . TYR A 1 107 ? 21.674 5.623 -29.507 1.00 84.19 107 TYR A O 1
ATOM 801 N N . ARG A 1 108 ? 23.695 6.126 -28.662 1.00 85.56 108 ARG A N 1
ATOM 802 C CA . ARG A 1 108 ? 23.776 7.426 -29.338 1.00 85.56 108 ARG A CA 1
ATOM 803 C C . ARG A 1 108 ? 24.188 7.210 -30.801 1.00 85.56 108 ARG A C 1
ATOM 805 O O . ARG A 1 108 ? 25.076 6.393 -31.050 1.00 85.56 108 ARG A O 1
ATOM 812 N N . PRO A 1 109 ? 23.588 7.933 -31.762 1.00 84.69 109 PRO A N 1
ATOM 813 C CA . PRO A 1 109 ? 24.006 7.859 -33.158 1.00 84.69 109 PRO A CA 1
ATOM 814 C C . PRO A 1 109 ? 25.464 8.322 -33.293 1.00 84.69 109 PRO A C 1
ATOM 816 O O . PRO A 1 109 ? 25.835 9.367 -32.765 1.00 84.69 109 PRO A O 1
ATOM 819 N N . ASN A 1 110 ? 26.287 7.547 -34.000 1.00 82.56 110 ASN A N 1
ATOM 820 C CA . ASN A 1 110 ? 27.729 7.774 -34.173 1.00 82.56 110 ASN A CA 1
ATOM 821 C C . ASN A 1 110 ? 28.108 8.189 -35.610 1.00 82.56 110 ASN A C 1
ATOM 823 O O . ASN A 1 110 ? 29.241 7.974 -36.028 1.00 82.56 110 ASN A O 1
ATOM 827 N N . GLY A 1 111 ? 27.151 8.728 -36.374 1.00 78.06 111 GLY A N 1
ATOM 828 C CA . GLY A 1 111 ? 27.330 9.069 -37.791 1.00 78.06 111 GLY A CA 1
ATOM 829 C C . GLY A 1 111 ? 27.946 10.445 -38.064 1.00 78.06 111 GLY A C 1
ATOM 830 O O . GLY A 1 111 ? 28.377 10.697 -39.181 1.00 78.06 111 GLY A O 1
ATOM 831 N N . ASP A 1 112 ? 27.989 11.333 -37.071 1.00 83.06 112 ASP A N 1
ATOM 832 C CA . ASP A 1 112 ? 28.697 12.611 -37.169 1.00 83.06 112 ASP A CA 1
ATOM 833 C C . ASP A 1 112 ? 30.171 12.390 -36.815 1.00 83.06 112 ASP A C 1
ATOM 835 O O . ASP A 1 112 ? 30.471 11.905 -35.723 1.00 83.06 112 ASP A O 1
ATOM 839 N N . GLU A 1 113 ? 31.092 12.746 -37.714 1.00 75.25 113 GLU A N 1
ATOM 840 C CA . GLU A 1 113 ? 32.533 12.567 -37.495 1.00 75.25 113 GLU A CA 1
ATOM 841 C C . GLU A 1 113 ? 33.038 13.294 -36.241 1.00 75.25 113 GLU A C 1
ATOM 843 O O . GLU A 1 113 ? 33.993 12.837 -35.613 1.00 75.25 113 GLU A O 1
ATOM 848 N N . SER A 1 114 ? 32.373 14.378 -35.823 1.00 76.12 114 SER A N 1
ATOM 849 C CA . SER A 1 114 ? 32.729 15.104 -34.597 1.00 76.12 114 SER A CA 1
ATOM 850 C C . SER A 1 114 ? 32.289 14.399 -33.303 1.00 76.12 114 SER A C 1
ATOM 852 O O . SER A 1 114 ? 32.824 14.687 -32.232 1.00 76.12 114 SER A O 1
ATOM 854 N N . HIS A 1 115 ? 31.367 13.435 -33.396 1.00 72.12 115 HIS A N 1
ATOM 855 C CA . HIS A 1 115 ? 30.811 12.678 -32.266 1.00 72.12 115 HIS A CA 1
ATOM 856 C C . HIS A 1 115 ? 31.015 11.156 -32.401 1.00 72.12 115 HIS A C 1
ATOM 858 O O . HIS A 1 115 ? 30.501 10.378 -31.591 1.00 72.12 115 HIS A O 1
ATOM 864 N N . ALA A 1 116 ? 31.757 10.712 -33.418 1.00 80.12 116 ALA A N 1
ATOM 865 C CA . ALA A 1 116 ? 31.978 9.305 -33.712 1.00 80.12 116 ALA A CA 1
ATOM 866 C C . ALA A 1 116 ? 32.981 8.671 -32.736 1.00 80.12 116 ALA A C 1
ATOM 868 O O . ALA A 1 116 ? 34.120 9.112 -32.586 1.00 80.12 116 ALA A O 1
ATOM 869 N N . ALA A 1 117 ? 32.582 7.563 -32.110 1.00 79.75 117 ALA A N 1
ATOM 870 C CA . ALA A 1 117 ? 33.490 6.731 -31.328 1.00 79.75 117 ALA A CA 1
ATOM 871 C C . ALA A 1 117 ? 34.303 5.816 -32.265 1.00 79.75 117 ALA A C 1
ATOM 873 O O . ALA A 1 117 ? 33.859 4.729 -32.642 1.00 79.75 117 ALA A O 1
ATOM 874 N N . LEU A 1 118 ? 35.496 6.262 -32.660 1.00 80.19 118 LEU A N 1
ATOM 875 C CA . LEU A 1 118 ? 36.394 5.513 -33.541 1.00 80.19 118 LEU A CA 1
ATOM 876 C C . LEU A 1 118 ? 37.188 4.452 -32.763 1.00 80.19 118 LEU A C 1
ATOM 878 O O . LEU A 1 118 ? 37.967 4.781 -31.873 1.00 80.19 118 LEU A O 1
ATOM 882 N N . ARG A 1 119 ? 37.028 3.170 -33.120 1.00 86.69 119 ARG A N 1
ATOM 883 C CA . ARG A 1 119 ? 37.828 2.069 -32.537 1.0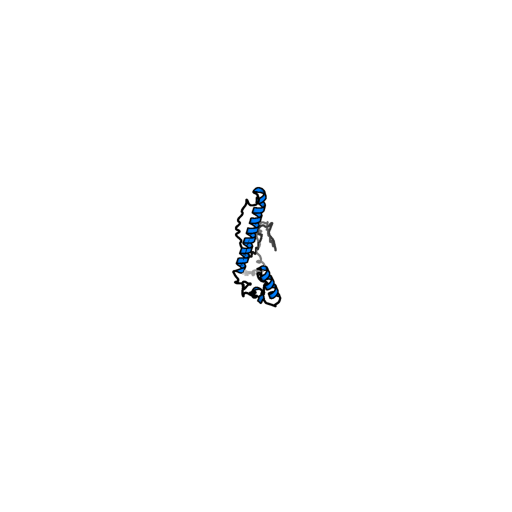0 86.69 119 ARG A CA 1
ATOM 884 C C . ARG A 1 119 ? 39.140 1.821 -33.286 1.00 86.69 119 ARG A C 1
ATOM 886 O O . ARG A 1 119 ? 40.135 1.471 -32.665 1.00 86.69 119 ARG A O 1
ATOM 893 N N . SER A 1 120 ? 39.130 1.969 -34.610 1.00 86.31 120 SER A N 1
ATOM 894 C CA . SER A 1 120 ? 40.298 1.866 -35.490 1.00 86.31 120 SER A CA 1
ATOM 895 C C . SER A 1 120 ? 40.004 2.615 -36.789 1.00 86.31 120 SER A C 1
ATOM 897 O O . SER A 1 120 ? 38.872 2.579 -37.274 1.00 86.31 120 SER A O 1
ATOM 899 N N . ARG A 1 121 ? 41.005 3.299 -37.346 1.00 8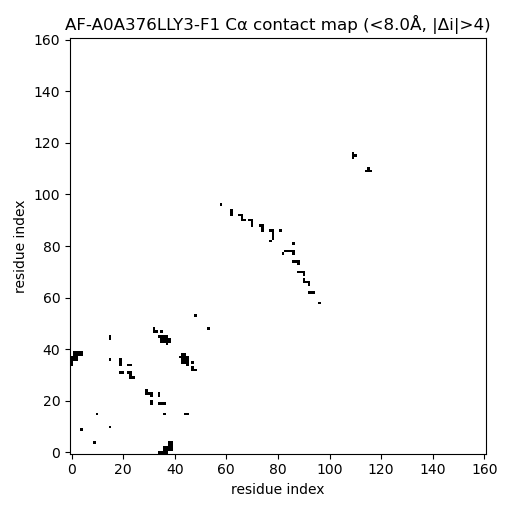5.00 121 ARG A N 1
ATOM 900 C CA . ARG A 1 121 ? 40.906 4.017 -38.622 1.00 85.00 121 ARG A CA 1
ATOM 901 C C . ARG A 1 121 ? 42.176 3.784 -39.421 1.00 85.00 121 ARG A C 1
ATOM 903 O O . ARG A 1 121 ? 43.260 4.141 -38.971 1.00 85.00 121 ARG A O 1
ATOM 910 N N . GLN A 1 122 ? 42.016 3.224 -40.615 1.00 89.25 122 GLN A N 1
ATOM 911 C CA . GLN A 1 122 ? 43.069 3.130 -41.617 1.00 89.25 122 GLN A CA 1
ATOM 912 C C . GLN A 1 122 ? 42.660 3.977 -42.819 1.00 89.25 122 GLN A C 1
ATOM 914 O O . GLN A 1 122 ? 41.617 3.742 -43.424 1.00 89.25 122 GLN A O 1
ATOM 919 N N . LEU A 1 123 ? 43.483 4.967 -43.145 1.00 87.81 123 LEU A N 1
ATOM 920 C CA . LEU A 1 123 ? 43.354 5.778 -44.347 1.00 87.81 123 LEU A CA 1
ATOM 921 C C . LEU A 1 123 ? 44.491 5.421 -45.288 1.00 87.81 123 LEU A C 1
ATOM 923 O O . LEU A 1 123 ? 45.651 5.490 -44.889 1.00 87.81 123 LEU A O 1
ATOM 927 N N . ASN A 1 124 ? 44.156 5.080 -46.527 1.00 86.50 124 ASN A N 1
ATOM 928 C CA . ASN A 1 124 ? 45.130 4.947 -47.598 1.00 86.50 124 ASN A CA 1
ATOM 929 C C . ASN A 1 124 ? 44.781 6.010 -48.637 1.00 86.50 124 ASN A C 1
ATOM 931 O O . ASN A 1 124 ? 43.808 5.860 -49.373 1.00 86.50 124 ASN A O 1
ATOM 935 N N . GLU A 1 125 ? 45.539 7.097 -48.649 1.00 84.69 125 GLU A N 1
ATOM 936 C CA . GLU A 1 125 ? 45.387 8.174 -49.619 1.00 84.69 125 GLU A CA 1
ATOM 937 C C . GLU A 1 125 ? 46.535 8.083 -50.626 1.00 84.69 125 GLU A C 1
ATOM 939 O O . GLU A 1 125 ? 47.703 7.963 -50.255 1.00 84.69 125 GLU A O 1
ATOM 944 N N . SER A 1 126 ? 46.188 8.066 -51.909 1.00 79.56 126 SER A N 1
ATOM 945 C CA . SER A 1 126 ? 47.128 8.033 -53.024 1.00 79.56 126 SER A CA 1
ATOM 946 C C . SER A 1 126 ? 46.664 9.076 -54.027 1.00 79.56 126 SER A C 1
ATOM 948 O O . SER A 1 126 ? 45.729 8.846 -54.789 1.00 79.56 126 SER A O 1
ATOM 950 N N . GLU A 1 127 ? 47.309 10.237 -54.004 1.00 76.50 127 GLU A N 1
ATOM 951 C CA . GLU A 1 127 ? 47.179 11.227 -55.066 1.00 76.50 127 GLU A CA 1
ATOM 952 C C . GLU A 1 127 ? 48.403 11.154 -55.977 1.00 76.50 127 GLU A C 1
ATOM 954 O O . GLU A 1 127 ? 49.539 11.354 -55.545 1.00 76.50 127 GLU A O 1
ATOM 959 N N . GLN A 1 128 ? 48.169 10.890 -57.262 1.00 74.69 128 GLN A N 1
ATOM 960 C CA . GLN A 1 128 ? 49.171 11.057 -58.308 1.00 74.69 128 GLN A CA 1
ATOM 961 C C . GLN A 1 128 ? 48.835 12.321 -59.100 1.00 74.69 128 GLN A C 1
ATOM 963 O O . GLN A 1 128 ? 48.123 12.282 -60.102 1.00 74.69 128 GLN A O 1
ATOM 968 N N . SER A 1 129 ? 49.363 13.456 -58.647 1.00 64.94 129 SER A N 1
ATOM 969 C CA . SER A 1 129 ? 49.367 14.682 -59.442 1.00 64.94 129 SER A CA 1
ATOM 970 C C . SER A 1 129 ? 50.581 14.665 -60.368 1.00 64.94 129 SER A C 1
ATOM 972 O O . SER A 1 129 ? 51.710 14.948 -59.972 1.00 64.94 129 SER A O 1
ATOM 974 N N . GLY A 1 130 ? 50.349 14.237 -61.606 1.00 61.62 130 GLY A N 1
ATOM 975 C CA . GLY A 1 130 ? 51.362 14.158 -62.650 1.00 61.62 130 GLY A CA 1
ATOM 976 C C . GLY A 1 130 ? 50.789 13.479 -63.885 1.00 61.62 130 GLY A C 1
ATOM 977 O O . GLY A 1 130 ? 50.386 12.320 -63.821 1.00 61.62 130 GLY A O 1
ATOM 978 N N . SER A 1 131 ? 50.729 14.224 -64.991 1.00 56.56 131 SER A N 1
ATOM 979 C CA . SER A 1 131 ? 50.253 13.766 -66.300 1.00 56.56 131 SER A CA 1
ATOM 980 C C . SER A 1 131 ? 50.849 12.398 -66.654 1.00 56.56 131 SER A C 1
ATOM 982 O O . SER A 1 131 ? 52.061 12.210 -66.546 1.00 56.56 131 SER A O 1
ATOM 984 N N . GLY A 1 132 ? 49.995 11.444 -67.038 1.00 58.81 132 GLY A N 1
ATOM 985 C CA . GLY A 1 132 ? 50.380 10.064 -67.328 1.00 58.81 132 GLY A CA 1
ATOM 986 C C . GLY A 1 132 ? 51.572 9.984 -68.281 1.00 58.81 132 GLY A C 1
ATOM 987 O O . GLY A 1 132 ? 51.517 10.465 -69.411 1.00 58.81 132 GLY A O 1
ATOM 988 N N . TYR A 1 133 ? 52.657 9.363 -67.824 1.00 60.25 133 TYR A N 1
ATOM 989 C CA . TYR A 1 133 ? 53.790 9.042 -68.684 1.00 60.25 133 TYR A CA 1
ATOM 990 C C . TYR A 1 133 ? 53.421 7.857 -69.593 1.00 60.25 133 TYR A C 1
ATOM 992 O O . TYR A 1 133 ? 52.843 6.884 -69.100 1.00 60.25 133 TYR A O 1
ATOM 1000 N N . PRO A 1 134 ? 53.764 7.869 -70.896 1.00 54.53 134 PRO A N 1
ATOM 1001 C CA . PRO A 1 134 ? 53.640 6.674 -71.722 1.00 54.53 134 PRO A CA 1
ATOM 1002 C C . PRO A 1 134 ? 54.586 5.584 -71.194 1.00 54.53 134 PRO A C 1
ATOM 1004 O O . PRO A 1 134 ? 55.803 5.762 -71.140 1.00 54.53 134 PRO A O 1
ATOM 1007 N N . GLY A 1 135 ? 54.000 4.465 -70.762 1.00 57.97 135 GLY A N 1
ATOM 1008 C CA . GLY A 1 135 ? 54.705 3.308 -70.218 1.00 57.97 135 GLY A CA 1
ATOM 1009 C C . GLY A 1 135 ? 55.506 2.549 -71.278 1.00 57.97 135 GLY A C 1
ATOM 1010 O O . GLY A 1 135 ? 55.020 2.284 -72.376 1.00 57.97 135 GLY A O 1
ATOM 1011 N N . GLY A 1 136 ? 56.735 2.164 -70.933 1.00 61.75 136 GLY A N 1
ATOM 1012 C CA . GLY A 1 136 ? 57.489 1.153 -71.673 1.00 61.75 136 GLY A CA 1
ATOM 1013 C C . GLY A 1 136 ? 57.008 -0.255 -71.313 1.00 61.75 136 GLY A C 1
ATOM 1014 O O . GLY A 1 136 ? 56.682 -0.523 -70.157 1.00 61.75 136 GLY A O 1
ATOM 1015 N N . VAL A 1 137 ? 56.960 -1.157 -72.296 1.00 57.16 137 VAL A N 1
ATOM 1016 C CA . VAL A 1 137 ? 56.516 -2.550 -72.117 1.00 57.16 137 VAL A CA 1
ATOM 1017 C C . VAL A 1 137 ? 57.563 -3.392 -71.360 1.00 57.16 137 VAL A C 1
ATOM 1019 O O . VAL A 1 137 ? 58.704 -3.500 -71.817 1.00 57.16 137 VAL A O 1
ATOM 1022 N N . PRO A 1 138 ? 57.219 -4.026 -70.223 1.00 49.66 138 PRO A N 1
ATOM 1023 C CA . PRO A 1 138 ? 58.133 -4.927 -69.521 1.00 49.66 138 PRO A CA 1
ATOM 1024 C C . PRO A 1 138 ? 58.376 -6.234 -70.306 1.00 49.66 138 PRO A C 1
ATOM 1026 O O . PRO A 1 138 ? 57.428 -6.947 -70.623 1.00 49.66 138 PRO A O 1
ATOM 1029 N N . GLY A 1 139 ? 59.647 -6.587 -70.562 1.00 60.59 139 GLY A N 1
ATOM 1030 C CA . GLY A 1 139 ? 60.062 -7.986 -70.781 1.00 60.59 139 GLY A CA 1
ATOM 1031 C C . GLY A 1 139 ? 60.360 -8.504 -72.202 1.00 60.59 139 GLY A C 1
ATOM 1032 O O . GLY A 1 139 ? 60.327 -9.717 -72.379 1.00 60.59 139 GLY A O 1
ATOM 1033 N N . ALA A 1 140 ? 60.677 -7.679 -73.211 1.00 58.56 140 ALA A N 1
ATOM 1034 C CA . ALA A 1 140 ? 60.711 -8.157 -74.611 1.00 58.56 140 ALA A CA 1
ATOM 1035 C C . ALA A 1 140 ? 62.073 -8.203 -75.350 1.00 58.56 140 ALA A C 1
ATOM 1037 O O . ALA A 1 140 ? 62.081 -8.592 -76.513 1.00 58.56 140 ALA A O 1
ATOM 1038 N N . LEU A 1 141 ? 63.218 -7.840 -74.747 1.00 57.09 141 LEU A N 1
ATOM 1039 C CA . LEU A 1 141 ? 64.499 -7.767 -75.494 1.00 57.09 141 LEU A CA 1
ATOM 1040 C C . LEU A 1 141 ? 65.573 -8.811 -75.126 1.00 57.09 141 LEU A C 1
ATOM 1042 O O . LEU A 1 141 ? 66.612 -8.843 -75.776 1.00 57.09 141 LEU A O 1
ATOM 1046 N N . SER A 1 142 ? 65.356 -9.696 -74.145 1.00 58.50 142 SER A N 1
ATOM 1047 C CA . SER A 1 142 ? 66.424 -10.604 -73.667 1.00 58.50 142 SER A CA 1
ATOM 1048 C C . SER A 1 142 ? 66.492 -11.991 -74.325 1.00 58.50 142 SER A C 1
ATOM 1050 O O . SER A 1 142 ? 67.388 -12.752 -73.975 1.00 58.50 142 SER A O 1
ATOM 1052 N N . ASN A 1 143 ? 65.597 -12.367 -75.250 1.00 51.44 143 ASN A N 1
ATOM 1053 C CA . ASN A 1 143 ? 65.591 -13.734 -75.803 1.00 51.44 143 ASN A CA 1
ATOM 1054 C C . ASN A 1 143 ? 65.336 -13.815 -77.314 1.00 51.44 143 ASN A C 1
ATOM 1056 O O . ASN A 1 143 ? 64.444 -14.537 -77.759 1.00 51.44 143 ASN A O 1
ATOM 1060 N N . GLN A 1 144 ? 66.124 -13.097 -78.115 1.00 61.31 144 GLN A N 1
ATOM 1061 C CA . GLN A 1 144 ? 66.144 -13.332 -79.558 1.00 61.31 144 GLN A CA 1
ATOM 1062 C C . GLN A 1 144 ? 67.560 -13.713 -80.019 1.00 61.31 144 GLN A C 1
ATOM 1064 O O . GLN A 1 144 ? 68.458 -12.872 -79.974 1.00 61.31 144 GLN A O 1
ATOM 1069 N N . PRO A 1 145 ? 67.794 -14.974 -80.434 1.00 65.88 145 PRO A N 1
ATOM 1070 C CA . PRO A 1 145 ? 69.064 -15.378 -81.029 1.00 65.88 145 PRO A CA 1
ATOM 1071 C C . PRO A 1 145 ? 69.295 -14.663 -82.365 1.00 65.88 145 PRO A C 1
ATOM 1073 O O . PRO A 1 145 ? 68.350 -14.421 -83.119 1.00 65.88 145 PRO A O 1
ATOM 1076 N N . ALA A 1 146 ? 70.557 -14.345 -82.662 1.00 72.62 146 ALA A N 1
ATOM 1077 C CA . ALA A 1 146 ? 70.951 -13.686 -83.904 1.00 72.62 146 ALA A CA 1
ATOM 1078 C C . ALA A 1 146 ? 70.572 -14.529 -85.146 1.00 72.62 146 ALA A C 1
ATOM 1080 O O . ALA A 1 146 ? 70.721 -15.755 -85.116 1.00 72.62 146 ALA A O 1
ATOM 1081 N N . PRO A 1 147 ? 70.098 -13.906 -86.244 1.00 74.06 147 PRO A N 1
ATOM 1082 C CA . PRO A 1 147 ? 69.762 -14.621 -87.473 1.00 74.06 147 PRO A CA 1
ATOM 1083 C C . PRO A 1 147 ? 71.008 -15.216 -88.151 1.00 74.06 147 PRO A C 1
ATOM 1085 O O . PRO A 1 147 ? 72.110 -14.685 -88.041 1.00 74.06 147 PRO A O 1
ATOM 1088 N N . ALA A 1 148 ? 70.822 -16.332 -88.863 1.00 68.06 148 ALA A N 1
ATOM 1089 C CA . ALA A 1 148 ? 71.894 -17.071 -89.527 1.00 68.06 148 ALA A CA 1
ATOM 1090 C C . ALA A 1 148 ? 72.491 -16.305 -90.725 1.00 68.06 148 ALA A C 1
ATOM 1092 O O . ALA A 1 148 ? 71.761 -15.775 -91.564 1.00 68.06 148 ALA A O 1
ATOM 1093 N N . ASN A 1 149 ? 73.824 -16.296 -90.836 1.00 68.50 149 ASN A N 1
ATOM 1094 C CA . ASN A 1 149 ? 74.535 -15.690 -91.964 1.00 68.50 149 ASN A CA 1
ATOM 1095 C C . ASN A 1 149 ? 74.426 -16.567 -93.222 1.00 68.50 149 ASN A C 1
ATOM 1097 O O . ASN A 1 149 ? 74.936 -17.685 -93.242 1.00 68.50 149 ASN A O 1
ATOM 1101 N N . ASN A 1 150 ? 73.859 -16.017 -94.299 1.00 63.88 150 ASN A N 1
ATOM 1102 C CA . ASN A 1 150 ? 73.882 -16.624 -95.630 1.00 63.88 150 ASN A CA 1
ATOM 1103 C C . ASN A 1 150 ? 74.893 -15.890 -96.524 1.00 63.88 150 ASN A C 1
ATOM 1105 O O . ASN A 1 150 ? 74.748 -14.693 -96.763 1.00 63.88 150 ASN A O 1
ATOM 1109 N N . ALA A 1 151 ? 75.888 -16.610 -97.050 1.00 57.94 151 ALA A N 1
ATOM 1110 C CA . ALA A 1 151 ? 76.821 -16.110 -98.061 1.00 57.94 151 ALA A CA 1
ATOM 1111 C C . ALA A 1 151 ? 76.603 -16.858 -99.390 1.00 57.94 151 ALA A C 1
ATOM 1113 O O . ALA A 1 151 ? 76.835 -18.067 -99.440 1.00 57.94 151 ALA A O 1
ATOM 1114 N N . PRO A 1 152 ? 76.169 -16.192 -100.476 1.00 64.31 152 PRO A N 1
ATOM 1115 C CA . PRO A 1 152 ? 76.145 -16.813 -101.791 1.00 64.31 152 PRO A CA 1
ATOM 1116 C C . PRO A 1 152 ? 77.524 -16.754 -102.471 1.00 64.31 152 PRO A C 1
ATOM 1118 O O . PRO A 1 152 ? 78.091 -15.699 -102.744 1.00 64.31 152 PRO A O 1
ATOM 1121 N N . ILE A 1 153 ? 78.023 -17.956 -102.742 1.00 63.34 153 ILE A N 1
ATOM 1122 C CA . ILE A 1 153 ? 79.120 -18.356 -103.631 1.00 63.34 153 ILE A CA 1
ATOM 1123 C C . ILE A 1 153 ? 78.965 -17.743 -105.033 1.00 63.34 153 ILE A C 1
ATOM 1125 O O . ILE A 1 153 ? 78.028 -18.074 -105.754 1.00 63.34 153 ILE A O 1
ATOM 1129 N N . SER A 1 154 ? 79.915 -16.897 -105.443 1.00 64.62 154 SER A N 1
ATOM 1130 C CA . SER A 1 154 ? 80.072 -16.471 -106.839 1.00 64.62 154 SER A CA 1
ATOM 1131 C C . SER A 1 154 ? 81.207 -17.268 -107.481 1.00 64.62 154 SER A C 1
ATOM 1133 O O . SER A 1 154 ? 82.369 -17.141 -107.094 1.00 64.62 154 SER A O 1
ATOM 1135 N N . THR A 1 155 ? 80.865 -18.142 -108.427 1.00 62.41 155 THR A N 1
ATOM 1136 C CA . THR A 1 155 ? 81.817 -18.902 -109.249 1.00 62.41 155 THR A CA 1
ATOM 1137 C C . THR A 1 155 ? 82.458 -17.990 -110.308 1.00 62.41 155 THR A C 1
ATOM 1139 O O . THR A 1 155 ? 81.713 -17.321 -111.028 1.00 62.41 155 THR A O 1
ATOM 1142 N N . PRO A 1 156 ? 83.797 -17.957 -110.459 1.00 67.00 156 PRO A N 1
ATOM 1143 C CA . PRO A 1 156 ? 84.466 -17.068 -111.414 1.00 67.00 156 PRO A CA 1
ATOM 1144 C C . PRO A 1 156 ? 84.205 -17.461 -112.883 1.00 67.00 156 PRO A C 1
ATOM 1146 O O . PRO A 1 156 ? 84.155 -18.656 -113.184 1.00 67.00 156 PRO A O 1
ATOM 1149 N N . PRO A 1 157 ? 84.092 -16.497 -113.819 1.00 64.25 157 PRO A N 1
ATOM 1150 C CA . PRO A 1 157 ? 83.943 -16.785 -115.245 1.00 64.25 157 PRO A CA 1
ATOM 1151 C C . PRO A 1 157 ? 85.253 -17.284 -115.882 1.00 64.25 157 PRO A C 1
ATOM 1153 O O . PRO A 1 157 ? 86.341 -16.791 -115.589 1.00 64.25 157 PRO A O 1
ATOM 1156 N N . ALA A 1 158 ? 85.128 -18.267 -116.779 1.00 54.19 158 ALA A N 1
ATOM 1157 C CA . ALA A 1 158 ? 86.225 -18.867 -117.533 1.00 54.19 158 ALA A CA 1
ATOM 1158 C C . ALA A 1 158 ? 86.645 -17.993 -118.734 1.00 54.19 158 ALA A C 1
ATOM 1160 O O . ALA A 1 158 ? 85.809 -17.593 -119.542 1.00 54.19 158 ALA A O 1
ATOM 1161 N N . ASN A 1 159 ? 87.951 -17.737 -118.862 1.00 50.94 159 ASN A N 1
ATOM 1162 C CA . ASN A 1 159 ? 88.570 -17.006 -119.972 1.00 50.94 159 ASN A CA 1
ATOM 1163 C C . ASN A 1 159 ? 88.443 -17.758 -121.309 1.00 50.94 159 ASN A C 1
ATOM 1165 O O . ASN A 1 159 ? 88.774 -18.943 -121.385 1.00 50.94 159 ASN A O 1
ATOM 1169 N N . GLN A 1 160 ? 88.099 -17.044 -122.384 1.00 49.12 160 GLN A N 1
ATOM 1170 C CA . GLN A 1 160 ? 88.345 -17.483 -123.760 1.00 49.12 160 GLN A CA 1
ATOM 1171 C C . GLN A 1 160 ? 89.026 -16.375 -124.577 1.00 49.12 160 GLN A C 1
ATOM 1173 O O . GLN A 1 160 ? 88.432 -15.333 -124.819 1.00 49.12 160 GLN A O 1
ATOM 1178 N N . LYS A 1 161 ? 90.278 -16.696 -124.935 1.00 43.88 161 LYS A N 1
ATOM 1179 C CA . LYS A 1 161 ? 91.143 -16.289 -126.058 1.00 43.88 161 LYS A CA 1
ATOM 1180 C C . LYS A 1 161 ? 91.186 -14.836 -126.538 1.00 43.88 161 LYS A C 1
ATOM 1182 O O . LYS A 1 161 ? 90.218 -14.375 -127.171 1.00 43.88 161 LYS A O 1
#

Secondary structure (DSSP, 8-state):
-EE-PPTT----HHHHHHHHHHHHHHSTT--GGG---EETTS-B-S----TTTHHHHHHHHHHHHHHHHHHHHHHHHHHHHH-TTS--------------------PPP--STTT---S----------S-PPPPPPSS-SS--PPPPP-----PPPPP--